Protein AF-A0A5C8G7B9-F1 (afdb_monomer)

Nearest PDB structures (foldseek):
  8qyc-assembly1_A  TM=7.190E-01  e=4.827E-01  Escherichia coli
  5z3l-assembly1_O  TM=5.042E-01  e=1.412E+00  Saccharomyces cerevisiae S288C
  6iy3-assembly1_O  TM=5.451E-01  e=6.034E+00  Saccharomyces cerevisiae S288C

Radius of gyration: 20.65 Å; Cα contacts (8 Å, |Δi|>4): 82; chains: 1; bounding box: 36×58×58 Å

Solvent-accessible surface area (backbone atoms only — not comparable to full-atom values): 10407 Å² total; per-residue (Å²): 133,85,88,76,81,82,84,79,90,80,83,75,62,64,63,57,50,54,53,49,52,53,50,50,50,53,51,50,39,53,73,73,57,70,43,93,58,76,62,47,71,57,39,70,76,40,56,83,74,54,64,79,66,62,76,39,89,73,96,72,73,95,60,86,82,62,51,71,71,45,49,51,53,37,29,55,54,55,12,46,78,80,71,26,87,79,84,89,88,85,73,67,91,88,69,48,62,60,58,41,53,38,50,39,51,51,54,49,46,68,77,36,79,83,67,85,83,87,86,85,65,99,43,71,67,65,47,48,65,36,46,71,60,41,57,77,81,46,82,94,74,80,78,88,77,84,77,75,90,76,84,85,83,87,90,115

Structure (mmCIF, N/CA/C/O backbone):
data_AF-A0A5C8G7B9-F1
#
_entry.id   AF-A0A5C8G7B9-F1
#
loop_
_atom_site.group_PDB
_atom_site.id
_atom_site.type_symbol
_atom_site.label_atom_id
_atom_site.label_alt_id
_atom_site.label_comp_id
_atom_site.label_asym_id
_atom_site.label_entity_id
_atom_site.label_seq_id
_atom_site.pdbx_PDB_ins_code
_atom_site.Cartn_x
_atom_site.Cartn_y
_atom_site.Cartn_z
_atom_site.occupancy
_atom_site.B_iso_or_equiv
_atom_site.auth_seq_id
_atom_site.auth_comp_id
_atom_site.auth_asym_id
_atom_site.auth_atom_id
_atom_site.pdbx_PDB_model_num
ATOM 1 N N . MET A 1 1 ? 16.025 -37.854 -37.575 1.00 49.38 1 MET A N 1
ATOM 2 C CA . MET A 1 1 ? 16.611 -36.627 -36.990 1.00 49.38 1 MET A CA 1
ATOM 3 C C . MET A 1 1 ? 16.478 -35.533 -38.026 1.00 49.38 1 MET A C 1
ATOM 5 O O . MET A 1 1 ? 17.141 -35.615 -39.052 1.00 49.38 1 MET A O 1
ATOM 9 N N . ASP A 1 2 ? 15.561 -34.596 -37.810 1.00 53.62 2 ASP A N 1
ATOM 10 C CA . ASP A 1 2 ? 15.250 -33.555 -38.788 1.00 53.62 2 ASP A CA 1
ATOM 11 C C . ASP A 1 2 ? 16.265 -32.407 -38.659 1.00 53.62 2 ASP A C 1
ATOM 13 O O . ASP A 1 2 ? 16.321 -31.724 -37.635 1.00 53.62 2 ASP A O 1
ATOM 17 N N . LYS A 1 3 ? 17.158 -32.287 -39.647 1.00 56.84 3 LYS A N 1
ATOM 18 C CA . LYS A 1 3 ? 18.393 -31.480 -39.589 1.00 56.84 3 LYS A CA 1
ATOM 19 C C . LYS A 1 3 ? 18.201 -30.001 -39.956 1.00 56.84 3 LYS A C 1
ATOM 21 O O . LYS A 1 3 ? 19.197 -29.311 -40.130 1.00 56.84 3 LYS A O 1
ATOM 26 N N . ASN A 1 4 ? 16.969 -29.499 -40.055 1.00 62.38 4 ASN A N 1
ATOM 27 C CA . ASN A 1 4 ? 16.716 -28.168 -40.620 1.00 62.38 4 ASN A CA 1
ATOM 28 C C . ASN A 1 4 ? 15.807 -27.259 -39.775 1.00 62.38 4 ASN A C 1
ATOM 30 O O . ASN A 1 4 ? 15.006 -26.495 -40.309 1.00 62.38 4 ASN A O 1
ATOM 34 N N . LYS A 1 5 ? 15.938 -27.288 -38.442 1.00 67.38 5 LYS A N 1
ATOM 35 C CA . LYS A 1 5 ? 15.355 -26.228 -37.604 1.00 67.38 5 LYS A CA 1
ATOM 36 C C . LYS A 1 5 ? 16.268 -25.003 -37.603 1.00 67.38 5 LYS A C 1
ATOM 38 O O . LYS A 1 5 ? 17.298 -24.994 -36.935 1.00 67.38 5 LYS A O 1
ATOM 43 N N . ILE A 1 6 ? 15.866 -23.975 -38.345 1.00 68.06 6 ILE A N 1
ATOM 44 C CA . ILE A 1 6 ? 16.442 -22.633 -38.256 1.00 68.06 6 ILE A CA 1
ATOM 45 C C . ILE A 1 6 ? 15.786 -21.946 -37.059 1.00 68.06 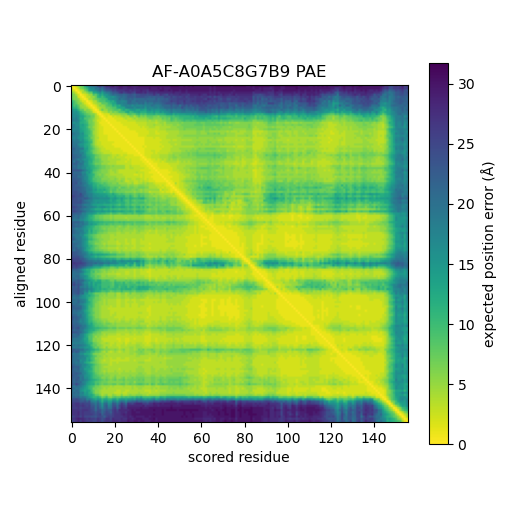6 ILE A C 1
ATOM 47 O O . ILE A 1 6 ? 14.576 -21.729 -37.045 1.00 68.06 6 ILE A O 1
ATOM 51 N N . TYR A 1 7 ? 16.581 -21.633 -36.041 1.00 72.69 7 TYR A N 1
ATOM 52 C CA . TYR A 1 7 ? 16.141 -20.817 -34.916 1.00 72.69 7 TYR A CA 1
ATOM 53 C C . TYR A 1 7 ? 16.495 -19.363 -35.220 1.00 72.69 7 TYR A C 1
ATOM 55 O O . TYR A 1 7 ? 17.659 -19.049 -35.462 1.00 72.69 7 TYR A O 1
ATOM 63 N N . GLN A 1 8 ? 15.493 -18.487 -35.224 1.00 69.56 8 GLN A N 1
ATOM 64 C CA . GLN A 1 8 ? 15.680 -17.052 -35.399 1.00 69.56 8 GLN A CA 1
ATOM 65 C C . GLN A 1 8 ? 15.413 -16.354 -34.065 1.00 69.56 8 GLN A C 1
ATOM 67 O O . GLN A 1 8 ? 14.412 -16.625 -33.404 1.00 69.56 8 GLN A O 1
ATOM 72 N N . ILE A 1 9 ? 16.323 -15.469 -33.665 1.00 70.94 9 ILE A N 1
ATOM 73 C CA . ILE A 1 9 ? 16.131 -14.596 -32.507 1.00 70.94 9 ILE A CA 1
ATOM 74 C C . ILE A 1 9 ? 15.408 -13.348 -33.019 1.00 70.94 9 ILE A C 1
ATOM 76 O O . ILE A 1 9 ? 15.960 -12.613 -33.837 1.00 70.94 9 ILE A O 1
ATOM 80 N N . SER A 1 10 ? 14.177 -13.116 -32.564 1.00 68.00 10 SER A N 1
ATOM 81 C CA . SER A 1 10 ? 13.444 -11.866 -32.791 1.00 68.00 10 SER A CA 1
ATOM 82 C C . SER A 1 10 ? 13.355 -11.085 -31.484 1.00 68.00 10 SER A C 1
ATOM 84 O O . SER A 1 10 ? 12.866 -11.617 -30.489 1.00 68.00 10 SER A O 1
ATOM 86 N N . TYR A 1 11 ? 13.809 -9.833 -31.491 1.00 67.94 11 TYR A N 1
ATOM 87 C CA .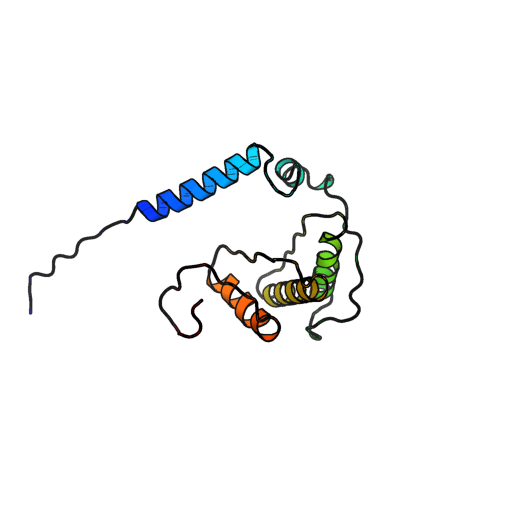 TYR A 1 11 ? 13.598 -8.887 -30.396 1.00 67.94 11 TYR A CA 1
ATOM 88 C C . TYR A 1 11 ? 12.401 -7.995 -30.726 1.00 67.94 11 TYR A C 1
ATOM 90 O O . TYR A 1 11 ? 12.349 -7.412 -31.809 1.00 67.94 11 TYR A O 1
ATOM 98 N N . ASP A 1 12 ? 11.448 -7.897 -29.803 1.00 70.31 12 ASP A N 1
ATOM 99 C CA . ASP A 1 12 ? 10.283 -7.027 -29.946 1.00 70.31 12 ASP A CA 1
ATOM 100 C C . ASP A 1 12 ? 10.546 -5.672 -29.273 1.00 70.31 12 ASP A C 1
ATOM 102 O O . ASP A 1 12 ? 10.378 -5.506 -28.065 1.00 70.31 12 ASP A O 1
ATOM 106 N N . PHE A 1 13 ? 10.978 -4.693 -30.069 1.00 78.69 13 PHE A N 1
ATOM 107 C CA . PHE A 1 13 ? 11.220 -3.322 -29.611 1.00 78.69 13 PHE A CA 1
ATOM 108 C C . PHE A 1 13 ? 9.929 -2.537 -29.327 1.00 78.69 13 PHE A C 1
ATOM 110 O O . PHE A 1 13 ? 9.981 -1.496 -28.669 1.00 78.69 13 PHE A O 1
ATOM 117 N N . GLN A 1 14 ? 8.763 -3.017 -29.778 1.00 77.81 14 GLN A N 1
ATOM 118 C CA . GLN A 1 14 ? 7.511 -2.264 -29.670 1.00 77.81 14 GLN A CA 1
ATOM 119 C C . GLN A 1 14 ? 7.044 -2.158 -28.214 1.00 77.81 14 GLN A C 1
ATOM 121 O O . GLN A 1 14 ? 6.561 -1.111 -27.781 1.00 77.81 14 GLN A O 1
ATOM 126 N N . VAL A 1 15 ? 7.219 -3.221 -27.422 1.00 79.31 15 VAL A N 1
ATOM 127 C CA . VAL A 1 15 ? 6.837 -3.226 -25.999 1.00 79.31 15 VAL A CA 1
ATOM 128 C C . VAL A 1 15 ? 7.686 -2.242 -25.190 1.00 79.31 15 VAL A C 1
ATOM 130 O O . VAL A 1 15 ? 7.146 -1.489 -24.373 1.00 79.31 15 VAL A O 1
ATOM 133 N N . GLU A 1 16 ? 9.001 -2.219 -25.418 1.00 82.12 16 GLU A N 1
ATOM 134 C CA . GLU A 1 16 ? 9.907 -1.282 -24.745 1.00 82.12 16 GLU A CA 1
ATOM 135 C C . GLU A 1 16 ? 9.581 0.169 -25.103 1.00 82.12 16 GLU A C 1
ATOM 137 O O . GLU A 1 16 ? 9.497 1.015 -24.208 1.00 82.12 16 GLU A O 1
ATOM 142 N N . GLU A 1 17 ? 9.309 0.443 -26.380 1.00 89.06 17 GLU A N 1
ATOM 143 C CA . GLU A 1 17 ? 8.917 1.770 -26.854 1.00 89.06 17 GLU A CA 1
ATOM 144 C C . GLU A 1 17 ? 7.607 2.245 -26.200 1.00 89.06 17 GLU A C 1
ATOM 146 O O . GLU A 1 17 ? 7.525 3.371 -25.701 1.00 89.06 17 GLU A O 1
ATOM 151 N N . ILE A 1 18 ? 6.594 1.377 -26.097 1.00 88.44 18 ILE A N 1
ATOM 152 C CA . ILE A 1 18 ? 5.330 1.700 -25.414 1.00 88.44 18 ILE A CA 1
ATOM 153 C C . ILE A 1 18 ? 5.569 2.037 -23.935 1.00 88.44 18 ILE A C 1
ATOM 155 O O . ILE A 1 18 ? 4.999 3.004 -23.417 1.00 88.44 18 ILE A O 1
ATOM 159 N N . LEU A 1 19 ? 6.386 1.248 -23.230 1.00 87.56 19 LEU A N 1
ATOM 160 C CA . LEU A 1 19 ? 6.699 1.492 -21.818 1.00 87.56 19 LEU A CA 1
ATOM 161 C C . LEU A 1 19 ? 7.476 2.797 -21.628 1.00 87.56 19 LEU A C 1
ATOM 163 O O . LEU A 1 19 ? 7.189 3.552 -20.694 1.00 87.56 19 LEU A O 1
ATOM 167 N N . TRP A 1 20 ? 8.431 3.073 -22.514 1.00 91.31 20 TRP A N 1
ATOM 168 C CA . TRP A 1 20 ? 9.194 4.315 -22.538 1.00 91.31 20 TRP A CA 1
ATOM 169 C C . TRP A 1 20 ? 8.285 5.529 -22.744 1.00 91.31 20 TRP A C 1
ATOM 171 O O . TRP A 1 20 ? 8.305 6.464 -21.940 1.00 91.31 20 TRP A O 1
ATOM 181 N N . ASN A 1 21 ? 7.401 5.469 -23.740 1.00 94.62 21 ASN A N 1
ATOM 182 C CA . ASN A 1 21 ? 6.454 6.539 -24.042 1.00 94.62 21 ASN A CA 1
ATOM 183 C C . ASN A 1 21 ? 5.494 6.804 -22.873 1.00 94.62 21 ASN A C 1
ATOM 185 O O . ASN A 1 21 ? 5.250 7.959 -22.521 1.00 94.62 21 ASN A O 1
ATOM 189 N N . LYS A 1 22 ? 5.010 5.751 -22.195 1.00 92.69 22 LYS A N 1
ATOM 190 C CA . LYS A 1 22 ? 4.194 5.892 -20.973 1.00 92.69 22 LYS A CA 1
ATOM 191 C C . LYS A 1 22 ? 4.951 6.605 -19.849 1.00 92.69 22 LYS A C 1
ATOM 193 O O . LYS A 1 22 ? 4.385 7.490 -19.208 1.00 92.69 22 LYS A O 1
ATOM 198 N N . LYS A 1 23 ? 6.215 6.237 -19.608 1.00 93.94 23 LYS A N 1
ATOM 199 C CA . LYS A 1 23 ? 7.058 6.867 -18.576 1.00 93.94 23 LYS A CA 1
ATOM 200 C C . LYS A 1 23 ? 7.320 8.339 -18.886 1.00 93.94 23 LYS A C 1
ATOM 202 O O . LYS A 1 23 ? 7.141 9.173 -18.003 1.00 93.94 23 LYS A O 1
ATOM 207 N N . ASN A 1 24 ? 7.689 8.664 -20.124 1.00 96.50 24 ASN A N 1
ATOM 208 C CA . ASN A 1 24 ? 7.948 10.047 -20.527 1.00 96.50 24 ASN A CA 1
ATOM 209 C C . ASN A 1 24 ? 6.705 10.917 -20.404 1.00 96.50 24 ASN A C 1
ATOM 211 O O . ASN A 1 24 ? 6.784 11.982 -19.801 1.00 96.50 24 ASN A O 1
ATOM 215 N N . LYS A 1 25 ? 5.547 10.422 -20.856 1.00 95.94 25 LYS A N 1
ATOM 216 C CA . LYS A 1 25 ? 4.280 11.129 -20.668 1.00 95.94 25 LYS A CA 1
ATOM 217 C C . LYS A 1 25 ? 4.003 11.402 -19.187 1.00 95.94 25 LYS A C 1
ATOM 219 O O . LYS A 1 25 ? 3.677 12.524 -18.824 1.00 95.94 25 LYS A O 1
ATOM 224 N N . ALA A 1 26 ? 4.176 10.408 -18.312 1.00 93.62 26 ALA A N 1
ATOM 225 C CA . ALA A 1 26 ? 3.984 10.605 -16.874 1.00 93.62 26 ALA A CA 1
ATOM 226 C C . ALA A 1 26 ? 4.942 11.664 -16.289 1.00 93.62 26 ALA A C 1
ATOM 228 O O . ALA A 1 26 ? 4.537 12.459 -15.442 1.00 93.62 26 ALA A O 1
ATOM 229 N N . LEU A 1 27 ? 6.195 11.706 -16.757 1.00 93.25 27 LEU A N 1
ATOM 230 C CA . LEU A 1 27 ? 7.169 12.728 -16.364 1.00 93.25 27 LEU A CA 1
ATOM 231 C C . LEU A 1 27 ? 6.802 14.123 -16.883 1.00 93.25 27 LEU A C 1
ATOM 233 O O . LEU A 1 27 ? 7.024 15.104 -16.177 1.00 93.25 27 LEU A O 1
ATOM 237 N N . GLU A 1 28 ? 6.255 14.233 -18.091 1.00 94.62 28 GLU A N 1
ATOM 238 C CA . GLU A 1 28 ? 5.773 15.500 -18.650 1.00 94.62 28 GLU A CA 1
ATOM 239 C C . GLU A 1 28 ? 4.578 16.044 -17.865 1.00 94.62 28 GLU A C 1
ATOM 241 O O . GLU A 1 28 ? 4.612 17.198 -17.442 1.00 94.62 28 GLU A O 1
ATOM 246 N N . GLU A 1 29 ? 3.574 15.210 -17.575 1.00 94.06 29 GLU A N 1
ATOM 247 C CA . GLU A 1 29 ? 2.432 15.590 -16.728 1.00 94.06 29 GLU A CA 1
ATOM 248 C C . GLU A 1 29 ? 2.898 16.078 -15.348 1.00 94.06 29 GLU A C 1
ATOM 250 O O . GLU A 1 29 ? 2.422 17.091 -14.831 1.00 94.06 29 GLU A O 1
ATOM 255 N N . LEU A 1 30 ? 3.885 15.389 -14.766 1.00 91.88 30 LEU A N 1
ATOM 256 C CA . LEU A 1 30 ? 4.477 15.755 -13.484 1.00 91.88 30 LEU A CA 1
ATOM 257 C C . LEU A 1 30 ? 5.198 17.112 -13.538 1.00 91.88 30 LEU A C 1
ATOM 259 O O . LEU A 1 30 ? 5.031 17.924 -12.627 1.00 91.88 30 LEU A O 1
ATOM 263 N N . LYS A 1 31 ? 5.973 17.373 -14.599 1.00 90.50 31 LYS A N 1
ATOM 264 C CA . LYS A 1 31 ? 6.675 18.652 -14.820 1.00 90.50 31 LYS A CA 1
ATOM 265 C C . LYS A 1 31 ? 5.711 19.809 -15.075 1.00 90.50 31 LYS A C 1
ATOM 267 O O . LYS A 1 31 ? 5.959 20.910 -14.595 1.00 90.50 31 LYS A O 1
ATOM 272 N N . ASN A 1 32 ? 4.615 19.546 -15.781 1.00 92.44 32 ASN A N 1
ATOM 273 C CA . ASN A 1 32 ? 3.593 20.540 -16.101 1.00 92.44 32 ASN A CA 1
ATOM 274 C C . ASN A 1 32 ? 2.652 20.836 -14.921 1.00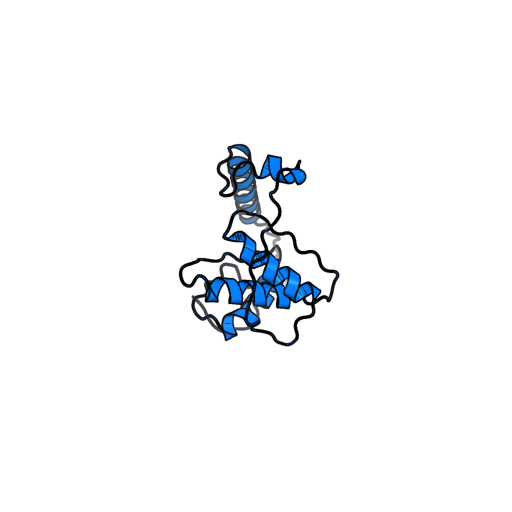 92.44 32 ASN A C 1
ATOM 276 O O . ASN A 1 32 ? 1.788 21.700 -15.032 1.00 92.44 32 ASN A O 1
ATOM 280 N N . GLY A 1 33 ? 2.815 20.148 -13.783 1.00 89.69 33 GLY A N 1
ATOM 281 C CA . GLY A 1 33 ? 1.991 20.361 -12.592 1.00 89.69 33 GLY A CA 1
ATOM 282 C C . GLY A 1 33 ? 0.606 19.712 -12.664 1.00 89.69 33 GLY A C 1
ATOM 283 O O . GLY A 1 33 ? -0.236 19.998 -11.818 1.00 89.69 33 GLY A O 1
ATOM 284 N N . ASN A 1 34 ? 0.383 18.798 -13.612 1.00 91.25 34 ASN A N 1
ATOM 285 C CA . ASN A 1 34 ? -0.897 18.116 -13.836 1.00 91.25 34 ASN A CA 1
ATOM 286 C C . ASN A 1 34 ? -1.107 16.894 -12.919 1.00 91.25 34 ASN A C 1
ATOM 288 O O . ASN A 1 34 ? -2.006 16.077 -13.130 1.00 91.25 34 ASN A O 1
ATOM 292 N N . ALA A 1 35 ? -0.269 16.731 -11.896 1.00 90.75 35 ALA A N 1
ATOM 293 C CA . ALA A 1 35 ? -0.430 15.676 -10.908 1.00 90.75 35 ALA A CA 1
ATOM 294 C C . ALA A 1 35 ? -1.609 15.975 -9.966 1.00 90.75 35 ALA A C 1
ATOM 296 O O . ALA A 1 35 ? -1.838 17.115 -9.572 1.00 90.75 35 ALA A O 1
ATOM 297 N N . GLN A 1 36 ? -2.303 14.924 -9.520 1.00 88.50 36 GLN A N 1
ATOM 298 C CA . GLN A 1 36 ? -3.400 15.047 -8.548 1.00 88.50 36 GLN A CA 1
ATOM 299 C C . GLN A 1 36 ? -2.952 15.643 -7.208 1.00 88.50 36 GLN A C 1
ATOM 301 O O . GLN A 1 36 ? -3.737 16.299 -6.530 1.00 88.50 36 GLN A O 1
ATOM 306 N N . ILE A 1 37 ? -1.692 15.426 -6.818 1.00 87.88 37 ILE A N 1
ATOM 307 C CA . ILE A 1 37 ? -1.098 16.059 -5.641 1.00 87.88 37 ILE A CA 1
ATOM 308 C C . ILE A 1 37 ? -0.409 17.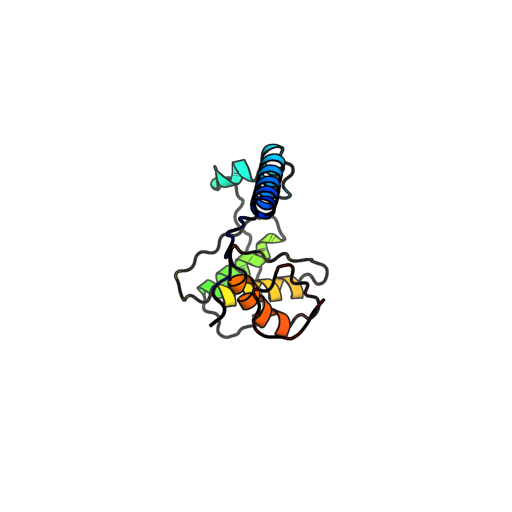353 -6.100 1.00 87.88 37 ILE A C 1
ATOM 310 O O . ILE A 1 37 ? 0.634 17.276 -6.758 1.00 87.88 37 ILE A O 1
ATOM 314 N N . PRO A 1 38 ? -0.920 18.542 -5.726 1.00 85.56 38 PRO A N 1
ATOM 315 C CA . PRO A 1 38 ? -0.334 19.803 -6.166 1.00 85.56 38 PRO A CA 1
ATOM 316 C C . PRO A 1 38 ? 1.098 19.957 -5.658 1.00 85.56 38 PRO A C 1
ATOM 318 O O . PRO A 1 38 ? 1.380 19.648 -4.491 1.00 85.56 38 PRO A O 1
ATOM 321 N N . ASN A 1 39 ? 1.985 20.473 -6.512 1.00 87.06 39 ASN A N 1
ATOM 322 C CA . ASN A 1 39 ? 3.397 20.729 -6.204 1.00 87.06 39 ASN A CA 1
ATOM 323 C C . ASN A 1 39 ? 4.150 19.502 -5.655 1.00 87.06 39 ASN A C 1
ATOM 325 O O . ASN A 1 39 ? 5.082 19.646 -4.865 1.00 87.06 39 ASN A O 1
ATOM 329 N N . ILE A 1 40 ? 3.756 18.288 -6.058 1.00 88.62 40 ILE A N 1
ATOM 330 C CA . ILE A 1 40 ? 4.352 17.032 -5.579 1.00 88.62 40 ILE A CA 1
ATOM 331 C C . ILE A 1 40 ? 5.879 16.991 -5.750 1.00 88.62 40 ILE A C 1
ATOM 333 O O . ILE A 1 40 ? 6.570 16.574 -4.829 1.00 88.62 40 ILE A O 1
ATOM 337 N N . MET A 1 41 ? 6.424 17.501 -6.860 1.00 88.44 41 MET A N 1
ATOM 338 C CA . MET A 1 41 ? 7.878 17.567 -7.074 1.00 88.44 41 MET A CA 1
ATOM 339 C C . MET A 1 41 ? 8.583 18.421 -6.018 1.00 88.44 41 MET A C 1
ATOM 341 O O . MET A 1 41 ? 9.616 18.020 -5.487 1.00 88.44 41 MET A O 1
ATOM 345 N N . ARG A 1 42 ? 7.999 19.574 -5.668 1.00 88.38 42 ARG A N 1
ATOM 346 C CA . ARG A 1 42 ? 8.530 20.444 -4.613 1.00 88.38 42 ARG A CA 1
ATOM 347 C C . ARG A 1 42 ? 8.448 19.757 -3.255 1.00 88.38 42 ARG A C 1
ATOM 349 O O . ARG A 1 42 ? 9.441 19.715 -2.548 1.00 88.38 42 ARG A O 1
ATOM 356 N N . LYS A 1 43 ? 7.312 19.126 -2.946 1.00 87.38 43 LYS A N 1
ATOM 357 C CA . LYS A 1 43 ? 7.106 18.371 -1.698 1.00 87.38 43 LYS A CA 1
ATOM 358 C C . LYS A 1 43 ? 8.052 17.176 -1.545 1.00 87.38 43 LYS A C 1
ATOM 360 O O . LYS A 1 43 ? 8.431 16.859 -0.427 1.00 87.38 43 LYS A O 1
ATOM 365 N N . ILE A 1 44 ? 8.434 16.510 -2.637 1.00 87.38 44 ILE A N 1
ATOM 366 C CA . ILE A 1 44 ? 9.429 15.425 -2.608 1.00 87.38 44 ILE A CA 1
ATOM 367 C C . ILE A 1 44 ? 10.827 15.983 -2.300 1.00 87.38 44 ILE A C 1
ATOM 369 O O . ILE A 1 44 ? 11.549 15.395 -1.500 1.00 87.38 44 ILE A O 1
ATOM 373 N N . ASN A 1 45 ? 11.195 17.118 -2.904 1.00 89.31 45 ASN A N 1
ATOM 374 C CA . ASN A 1 45 ? 12.495 17.761 -2.681 1.00 89.31 45 ASN A CA 1
ATOM 375 C C . ASN A 1 45 ? 12.590 18.466 -1.317 1.00 89.31 45 ASN A C 1
ATOM 377 O O . ASN A 1 45 ? 13.662 18.511 -0.719 1.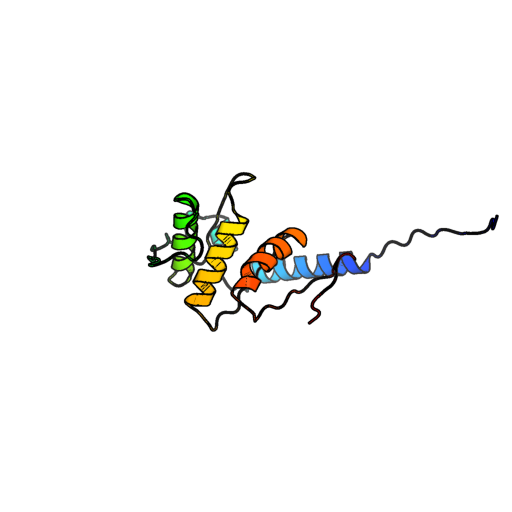00 89.31 45 ASN A O 1
ATOM 381 N N . GLU A 1 46 ? 11.467 18.970 -0.801 1.00 89.94 46 GLU A N 1
ATOM 382 C CA . GLU A 1 46 ? 11.349 19.638 0.496 1.00 89.94 46 GLU A CA 1
ATOM 383 C C . GLU A 1 46 ? 10.240 18.992 1.351 1.00 89.94 46 GLU A C 1
ATOM 385 O O . GLU A 1 46 ? 9.180 19.587 1.565 1.00 89.94 46 GLU A O 1
ATOM 390 N N . PRO A 1 47 ? 10.467 17.782 1.908 1.00 84.06 47 PRO A N 1
ATOM 391 C CA . PRO A 1 47 ? 9.442 17.050 2.662 1.00 84.06 47 PRO A CA 1
ATOM 392 C C . PRO A 1 47 ? 8.892 17.788 3.885 1.00 84.06 47 PRO A C 1
ATOM 394 O O . PRO A 1 47 ? 7.815 17.456 4.367 1.00 84.06 47 PRO A O 1
ATOM 397 N N . LYS A 1 48 ? 9.604 18.807 4.381 1.00 84.44 48 LYS A N 1
ATOM 398 C CA . LYS A 1 48 ? 9.157 19.667 5.488 1.00 84.44 48 LYS A CA 1
ATOM 399 C C . LYS A 1 48 ? 7.918 20.502 5.140 1.00 84.44 48 LYS A C 1
ATOM 401 O O . LYS A 1 48 ? 7.246 20.967 6.052 1.00 84.44 48 LYS A O 1
ATOM 406 N N . GLU A 1 49 ? 7.611 20.690 3.854 1.00 82.81 49 GLU A N 1
ATOM 407 C CA . GLU A 1 49 ? 6.370 21.339 3.413 1.00 82.81 49 GLU A CA 1
ATOM 408 C C . GLU A 1 49 ? 5.126 20.453 3.593 1.00 82.81 49 GLU A C 1
ATOM 410 O O . GLU A 1 49 ? 3.996 20.939 3.487 1.00 82.81 49 GLU A O 1
ATOM 415 N N . LEU A 1 50 ? 5.303 19.146 3.814 1.00 80.81 50 LEU A N 1
ATOM 416 C CA . LEU A 1 50 ? 4.188 18.243 4.063 1.00 80.81 50 LEU A CA 1
ATOM 417 C C . LEU A 1 50 ? 3.624 18.503 5.458 1.00 80.81 50 LEU A C 1
ATOM 419 O O . LEU A 1 50 ? 4.351 18.520 6.451 1.00 80.81 50 LEU A O 1
ATOM 423 N N . GLN A 1 51 ? 2.308 18.685 5.531 1.00 76.19 51 GLN A N 1
ATOM 424 C CA . GLN A 1 51 ? 1.642 18.820 6.817 1.00 76.19 51 GLN A CA 1
ATOM 425 C C . GLN A 1 51 ? 1.673 17.487 7.574 1.00 76.19 51 GLN A C 1
ATOM 427 O O . GLN A 1 51 ? 1.450 16.435 6.963 1.00 76.19 51 GLN A O 1
ATOM 432 N N . PRO A 1 52 ? 1.918 17.512 8.895 1.00 75.69 52 PRO A N 1
ATOM 433 C CA . PRO A 1 52 ? 1.760 16.337 9.732 1.00 75.69 52 PRO A CA 1
ATOM 434 C C . PRO A 1 52 ? 0.349 15.756 9.621 1.00 75.69 52 PRO A C 1
ATOM 436 O O . PRO A 1 52 ? -0.642 16.476 9.523 1.00 75.69 52 PRO A O 1
ATOM 439 N N . ASN A 1 53 ? 0.274 14.433 9.672 1.00 74.06 53 ASN A N 1
ATOM 440 C CA . ASN A 1 53 ? -0.979 13.696 9.707 1.00 74.06 53 ASN A CA 1
ATOM 441 C C . ASN A 1 53 ? -1.714 13.930 11.035 1.00 74.06 53 ASN A C 1
ATOM 443 O O . ASN A 1 53 ? -1.160 13.643 12.096 1.00 74.06 53 ASN A O 1
ATOM 447 N N . THR A 1 54 ? -2.977 14.358 10.989 1.00 78.88 54 THR A N 1
ATOM 448 C CA . THR A 1 54 ? -3.881 14.235 12.142 1.00 78.88 54 THR A CA 1
ATOM 449 C C . THR A 1 54 ? -4.365 12.795 12.216 1.00 78.88 54 THR A C 1
ATOM 451 O O . THR A 1 54 ? -5.087 12.346 11.328 1.00 78.88 54 THR A O 1
ATOM 454 N N . LEU A 1 55 ? -3.938 12.058 13.242 1.00 82.56 55 LEU A N 1
ATOM 455 C CA . LEU A 1 55 ? -4.321 10.658 13.408 1.00 82.56 55 LEU A CA 1
ATOM 456 C C . LEU A 1 55 ? -5.839 10.540 13.570 1.00 82.56 55 LEU A C 1
ATOM 458 O O . LEU A 1 55 ? -6.449 11.306 14.314 1.00 82.56 55 LEU A O 1
ATOM 462 N N . ILE A 1 56 ? -6.427 9.574 12.868 1.00 83.94 56 ILE A N 1
ATOM 463 C CA . ILE A 1 56 ? -7.838 9.224 13.011 1.00 83.94 56 ILE A CA 1
ATOM 464 C C . ILE A 1 56 ? -7.896 7.847 13.645 1.00 83.94 56 ILE A C 1
ATOM 466 O O . ILE A 1 56 ? -7.336 6.899 13.096 1.00 83.94 56 ILE A O 1
ATOM 470 N N . GLU A 1 57 ? -8.572 7.747 14.784 1.00 84.06 57 GLU A N 1
ATOM 471 C CA . GLU A 1 57 ? -8.722 6.477 15.482 1.00 84.06 57 GLU A CA 1
ATOM 472 C C . GLU A 1 57 ? -9.479 5.447 14.632 1.00 84.06 57 GLU A C 1
ATOM 474 O O . GLU A 1 57 ? -10.346 5.766 13.806 1.00 84.06 57 GLU A O 1
ATOM 479 N N . ILE A 1 58 ? -9.095 4.190 14.833 1.00 88.56 58 ILE A N 1
ATOM 480 C CA . ILE A 1 58 ? -9.730 3.015 14.253 1.00 88.56 58 ILE A CA 1
ATOM 481 C C . ILE A 1 58 ? -10.264 2.211 15.429 1.00 88.56 58 ILE A C 1
ATOM 483 O O . ILE A 1 58 ? -9.489 1.755 16.266 1.00 88.56 58 ILE A O 1
ATOM 487 N N . GLU A 1 59 ? -11.583 2.044 15.492 1.00 83.50 59 GLU A N 1
ATOM 488 C CA . GLU A 1 59 ? -12.234 1.314 16.585 1.00 83.50 59 GLU A CA 1
ATOM 489 C C . GLU A 1 59 ? -11.911 -0.184 16.542 1.00 83.50 59 GLU A C 1
ATOM 491 O O . GLU A 1 59 ? -11.765 -0.826 17.582 1.00 83.50 59 GLU A O 1
ATOM 496 N N . LYS A 1 60 ? -11.792 -0.750 15.333 1.00 92.44 60 LYS A N 1
ATOM 497 C CA . LYS A 1 60 ? -11.547 -2.177 15.135 1.00 92.44 60 LYS A CA 1
ATOM 498 C C . LYS A 1 60 ? -10.693 -2.455 13.901 1.00 92.44 60 LYS A C 1
ATOM 500 O O . LYS A 1 60 ? -10.984 -1.977 12.807 1.00 92.44 60 LYS A O 1
ATOM 505 N N . PHE A 1 61 ? -9.675 -3.291 14.086 1.00 94.94 61 PHE A N 1
ATOM 506 C CA . PHE A 1 61 ? -8.873 -3.852 13.002 1.00 94.94 61 PHE A CA 1
ATOM 507 C C . PHE A 1 61 ? -9.510 -5.135 12.459 1.00 94.94 61 PHE A C 1
ATOM 509 O O . PHE A 1 61 ? -10.154 -5.888 13.195 1.00 94.94 61 PHE A O 1
ATOM 516 N N . PHE A 1 62 ? -9.338 -5.380 11.164 1.00 93.62 62 PHE A N 1
ATOM 517 C CA . PHE A 1 62 ? -9.793 -6.597 10.502 1.00 93.62 62 PHE A CA 1
ATOM 518 C C . PHE A 1 62 ? -8.872 -7.790 10.773 1.00 93.62 62 PHE A C 1
ATOM 520 O O . PHE A 1 62 ? -9.356 -8.925 10.756 1.00 93.62 62 PHE A O 1
ATOM 527 N N . ASP A 1 63 ? -7.580 -7.533 10.978 1.00 93.00 63 ASP A N 1
ATOM 528 C CA . ASP A 1 63 ? -6.582 -8.488 11.459 1.00 93.00 63 ASP A CA 1
ATOM 529 C C . ASP A 1 63 ? -6.219 -8.184 12.925 1.00 93.00 63 ASP A C 1
ATOM 531 O O . ASP A 1 63 ? -5.645 -7.143 13.251 1.00 93.00 63 ASP A O 1
ATOM 535 N N . GLU A 1 64 ? -6.568 -9.103 13.827 1.00 92.19 64 GLU A N 1
ATOM 536 C CA . GLU A 1 64 ? -6.304 -8.977 15.267 1.00 92.19 64 GLU A CA 1
ATOM 537 C C . GLU A 1 64 ? -4.837 -9.266 15.634 1.00 92.19 64 GLU A C 1
ATOM 539 O O . GLU A 1 64 ? -4.415 -8.976 16.754 1.00 92.19 64 GLU A O 1
ATOM 544 N N . MET A 1 65 ? -4.043 -9.813 14.705 1.00 93.19 65 MET A N 1
ATOM 545 C CA . MET A 1 65 ? -2.646 -10.200 14.934 1.00 93.19 65 MET A CA 1
ATOM 546 C C . MET A 1 65 ? -1.639 -9.097 14.578 1.00 93.19 65 MET A C 1
ATOM 548 O O . MET A 1 65 ? -0.431 -9.333 14.658 1.00 93.19 65 MET A O 1
ATOM 552 N N . LEU A 1 66 ? -2.104 -7.909 14.179 1.00 93.75 66 LEU A N 1
ATOM 553 C CA . LEU A 1 66 ? -1.222 -6.790 13.848 1.00 93.75 66 LEU A CA 1
ATOM 554 C C . LEU A 1 66 ? -0.400 -6.352 15.061 1.00 93.75 66 LEU A C 1
ATOM 556 O O . LEU A 1 66 ? -0.927 -6.169 16.162 1.00 93.75 66 LEU A O 1
ATOM 560 N N . ASP A 1 67 ? 0.890 -6.119 14.836 1.00 94.19 67 ASP A N 1
ATOM 561 C CA . ASP A 1 67 ? 1.746 -5.495 15.841 1.00 94.19 67 ASP A CA 1
ATOM 562 C C . ASP A 1 67 ? 1.491 -3.978 15.943 1.00 94.19 67 ASP A C 1
ATOM 564 O O . ASP A 1 67 ? 0.823 -3.372 15.101 1.00 94.19 67 ASP A O 1
ATOM 568 N N . GLU A 1 68 ? 2.027 -3.344 16.987 1.00 92.88 68 GLU A N 1
ATOM 569 C CA . GLU A 1 68 ? 1.805 -1.915 17.243 1.00 92.88 68 GLU A CA 1
ATOM 570 C C . GLU A 1 68 ? 2.320 -1.000 16.120 1.00 92.88 68 GLU A C 1
ATOM 572 O O . GLU A 1 68 ? 1.661 -0.015 15.786 1.00 92.88 68 GLU A O 1
ATOM 577 N N . ASN A 1 69 ? 3.433 -1.341 15.460 1.00 92.38 69 ASN A N 1
ATOM 578 C CA . ASN A 1 69 ? 3.950 -0.538 14.345 1.00 92.38 69 ASN A CA 1
ATOM 579 C C . ASN A 1 69 ? 3.043 -0.657 13.112 1.00 92.38 69 ASN A C 1
ATOM 581 O O . ASN A 1 69 ? 2.835 0.312 12.376 1.00 92.38 69 ASN A O 1
ATOM 585 N N . GLN A 1 70 ? 2.498 -1.851 12.872 1.00 94.31 70 GLN A N 1
ATOM 586 C CA . GLN A 1 70 ? 1.547 -2.092 11.792 1.00 94.31 70 GLN A CA 1
ATOM 587 C C . GLN A 1 70 ? 0.229 -1.356 12.051 1.00 94.31 70 GLN A C 1
ATOM 589 O O . GLN A 1 70 ? -0.256 -0.670 11.148 1.00 94.31 70 GLN A O 1
ATOM 594 N N . LYS A 1 71 ? -0.312 -1.420 13.276 1.00 93.62 71 LYS A N 1
ATOM 595 C CA . LYS A 1 71 ? -1.499 -0.646 13.681 1.00 93.62 71 LYS A CA 1
ATOM 596 C C . LYS A 1 71 ? -1.275 0.850 13.498 1.00 93.62 71 LYS A C 1
ATOM 598 O O . LYS A 1 71 ? -2.108 1.520 12.891 1.00 93.62 71 LYS A O 1
ATOM 603 N N . GLU A 1 72 ? -0.131 1.369 13.944 1.00 91.62 72 GLU A N 1
ATOM 604 C CA . GLU A 1 72 ? 0.215 2.782 13.781 1.00 91.62 72 GLU A CA 1
ATOM 605 C C . GLU A 1 72 ? 0.245 3.190 12.298 1.00 91.62 72 GLU A C 1
ATOM 607 O O . GLU A 1 72 ? -0.287 4.239 11.925 1.00 91.62 72 GLU A O 1
ATOM 612 N N . ALA A 1 73 ? 0.818 2.356 11.424 1.00 92.44 73 ALA A N 1
ATOM 613 C CA . ALA A 1 73 ? 0.831 2.613 9.986 1.00 92.44 73 ALA A CA 1
ATOM 614 C C . ALA A 1 73 ? -0.591 2.650 9.389 1.00 92.44 73 ALA A C 1
ATOM 616 O O . ALA A 1 73 ? -0.894 3.515 8.560 1.00 92.44 73 ALA A O 1
ATOM 617 N N . VAL A 1 74 ? -1.476 1.747 9.820 1.00 94.25 74 VAL A N 1
ATOM 618 C CA . VAL A 1 74 ? -2.878 1.702 9.369 1.00 94.25 74 VAL A CA 1
ATOM 619 C C . VAL A 1 74 ? -3.641 2.944 9.854 1.00 94.25 74 VAL A C 1
ATOM 621 O O . VAL A 1 74 ? -4.300 3.602 9.051 1.00 94.25 74 VAL A O 1
ATOM 624 N N . ILE A 1 75 ? -3.474 3.349 11.117 1.00 92.12 75 ILE A N 1
ATOM 625 C CA . ILE A 1 75 ? -4.061 4.583 11.677 1.00 92.12 75 ILE A CA 1
ATOM 626 C C . ILE A 1 75 ? -3.592 5.816 10.888 1.00 92.12 75 ILE A C 1
ATOM 628 O O . ILE A 1 75 ? -4.402 6.650 10.481 1.00 92.12 75 ILE A O 1
ATOM 632 N N . LYS A 1 76 ? -2.290 5.914 10.586 1.00 90.94 76 LYS A N 1
ATOM 633 C CA . LYS A 1 76 ? -1.727 6.988 9.743 1.00 90.94 76 LYS A CA 1
ATOM 634 C C . LYS A 1 76 ? -2.245 6.968 8.306 1.00 90.94 76 LYS A C 1
ATOM 636 O O . LYS A 1 76 ? -2.141 7.973 7.615 1.00 90.94 76 LYS A O 1
ATOM 641 N N . THR A 1 77 ? -2.779 5.852 7.821 1.00 92.25 77 THR A N 1
ATOM 642 C CA . THR A 1 77 ? -3.391 5.809 6.485 1.00 92.25 77 THR A CA 1
ATOM 643 C C . THR A 1 77 ? -4.726 6.541 6.477 1.00 92.25 77 THR A C 1
ATOM 645 O O . THR A 1 77 ? -5.051 7.220 5.506 1.00 92.25 77 THR A O 1
ATOM 648 N N . MET A 1 78 ? -5.474 6.479 7.580 1.00 89.31 78 MET A N 1
ATOM 649 C CA . MET A 1 78 ? -6.775 7.136 7.689 1.00 89.31 78 MET A CA 1
ATOM 650 C C . MET A 1 78 ? -6.678 8.664 7.634 1.00 89.31 78 MET A C 1
ATOM 652 O O . MET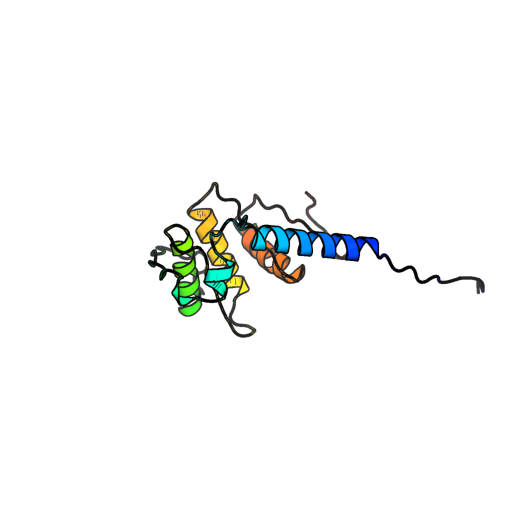 A 1 78 ? -7.596 9.323 7.157 1.00 89.31 78 MET A O 1
ATOM 656 N N . SER A 1 79 ? -5.552 9.246 8.049 1.00 85.19 79 SER A N 1
ATOM 657 C CA . SER A 1 79 ? -5.342 10.697 7.991 1.00 85.19 79 SER A CA 1
ATOM 658 C C . SER A 1 79 ? -5.183 11.254 6.571 1.00 85.19 79 SER A C 1
ATOM 660 O O . SER A 1 79 ? -5.177 12.475 6.398 1.00 85.19 79 SER A O 1
ATOM 662 N N . LEU A 1 80 ? -5.048 10.394 5.551 1.00 84.75 80 LEU A N 1
ATOM 663 C CA . LEU A 1 80 ? -4.922 10.815 4.151 1.00 84.75 80 LEU A CA 1
ATOM 664 C C . LEU A 1 80 ? -6.214 11.433 3.583 1.00 84.75 80 LEU A C 1
ATOM 666 O O . LEU A 1 80 ? -6.172 12.164 2.588 1.00 84.75 80 LEU A O 1
ATOM 670 N N . ASP A 1 81 ? -7.352 11.188 4.233 1.00 76.06 81 ASP A N 1
ATOM 671 C CA . ASP A 1 81 ? -8.629 11.823 3.891 1.00 76.06 81 ASP A CA 1
ATOM 672 C C . ASP A 1 81 ? -8.606 13.335 4.212 1.00 76.06 81 ASP A C 1
ATOM 674 O O . ASP A 1 81 ? -8.979 14.179 3.396 1.00 76.06 81 ASP A O 1
ATOM 678 N N . ASN A 1 82 ? -8.009 13.709 5.350 1.00 69.56 82 ASN A N 1
ATOM 679 C CA . ASN A 1 82 ? -8.222 15.012 5.994 1.00 69.56 82 ASN A CA 1
ATOM 680 C C . ASN A 1 82 ? -7.088 16.039 5.843 1.00 69.56 82 ASN A C 1
ATOM 682 O O . ASN A 1 82 ? -7.069 17.043 6.551 1.00 69.56 82 ASN A O 1
ATOM 686 N N . GLY A 1 83 ? -6.150 15.846 4.915 1.00 66.94 83 GLY A N 1
ATOM 687 C CA . GLY A 1 83 ? -5.235 16.931 4.529 1.00 66.94 83 GLY A CA 1
ATOM 688 C C . GLY A 1 83 ? -3.889 16.467 4.008 1.00 66.94 83 GLY A C 1
ATOM 689 O O . GLY A 1 83 ? -3.417 16.971 2.986 1.00 66.94 83 GLY A O 1
ATOM 690 N N . SER A 1 84 ? -3.296 15.465 4.650 1.00 70.50 84 SER A N 1
ATOM 691 C CA . SER A 1 84 ? -2.089 14.850 4.115 1.00 70.50 84 SER A CA 1
ATOM 692 C C . SER A 1 84 ? -2.416 14.050 2.865 1.00 70.50 84 SER A C 1
ATOM 694 O O . SER A 1 84 ? -3.471 13.437 2.759 1.00 70.50 84 SER A O 1
ATOM 696 N N . LYS A 1 85 ? -1.519 14.078 1.886 1.00 82.38 85 LYS A N 1
ATOM 697 C CA . LYS A 1 85 ? -1.728 13.412 0.592 1.00 82.38 85 LYS A CA 1
ATOM 698 C C . LYS A 1 85 ? -0.724 12.298 0.331 1.00 82.38 85 LYS A C 1
ATOM 700 O O . LYS A 1 85 ? -0.802 11.652 -0.708 1.00 82.38 85 LYS A O 1
ATOM 705 N N . ILE A 1 86 ? 0.232 12.094 1.240 1.00 86.75 86 ILE A N 1
ATOM 706 C CA . ILE A 1 86 ? 1.330 11.143 1.071 1.00 86.75 86 ILE A CA 1
ATOM 707 C C . ILE A 1 86 ? 1.629 10.485 2.414 1.00 86.75 86 ILE A C 1
ATOM 709 O O . ILE A 1 86 ? 1.829 11.166 3.419 1.00 86.75 86 ILE A O 1
ATOM 713 N N . LEU A 1 87 ? 1.720 9.159 2.405 1.00 88.38 87 LEU A N 1
ATOM 714 C CA . LEU A 1 87 ? 2.232 8.365 3.511 1.00 88.38 87 LEU A CA 1
ATOM 715 C C . LEU A 1 87 ? 3.349 7.466 2.985 1.00 88.38 87 LEU A C 1
ATOM 717 O O . LEU A 1 87 ? 3.171 6.768 1.988 1.00 88.38 87 LEU A O 1
ATOM 721 N N . LEU A 1 88 ? 4.495 7.481 3.664 1.00 89.00 88 LEU A N 1
ATOM 722 C CA . LEU A 1 88 ? 5.595 6.560 3.403 1.00 89.00 88 LEU A CA 1
ATOM 723 C C . LEU A 1 88 ? 5.651 5.524 4.522 1.00 89.00 88 LEU A C 1
ATOM 725 O O . LEU A 1 88 ? 5.801 5.876 5.690 1.00 89.00 88 LEU A O 1
ATOM 729 N N . ILE A 1 89 ? 5.561 4.250 4.150 1.00 89.94 89 ILE A N 1
ATOM 730 C CA . ILE A 1 89 ? 5.700 3.122 5.072 1.00 89.94 89 ILE A CA 1
ATOM 731 C C . ILE A 1 89 ? 6.969 2.375 4.697 1.00 89.94 89 ILE A C 1
ATOM 733 O O . ILE A 1 89 ? 7.123 1.912 3.565 1.00 89.94 89 ILE A O 1
ATOM 737 N N . GLN A 1 90 ? 7.873 2.241 5.660 1.00 90.69 90 GLN A N 1
ATOM 738 C CA . GLN A 1 90 ? 9.117 1.508 5.497 1.00 90.69 90 GLN A CA 1
ATOM 739 C C . GLN A 1 90 ? 9.145 0.339 6.477 1.00 90.69 90 GLN A C 1
ATOM 741 O O . GLN A 1 90 ? 8.877 0.503 7.661 1.00 90.69 90 GLN A O 1
ATOM 746 N N . GLY A 1 91 ? 9.499 -0.844 5.980 1.00 87.69 91 GLY A N 1
ATOM 747 C CA . GLY A 1 91 ? 9.663 -2.037 6.804 1.00 87.69 91 GLY A CA 1
ATOM 748 C C . GLY A 1 91 ? 10.750 -2.949 6.233 1.00 87.69 91 GLY A C 1
ATOM 749 O O . GLY A 1 91 ? 10.749 -3.170 5.013 1.00 87.69 91 GLY A O 1
ATOM 750 N N . PRO A 1 92 ? 11.663 -3.493 7.056 1.00 87.06 92 PRO A N 1
ATOM 751 C CA . PRO A 1 92 ? 12.613 -4.529 6.648 1.00 87.06 92 PRO A CA 1
ATOM 752 C C . PRO A 1 92 ? 11.947 -5.750 5.973 1.00 87.06 92 PRO A C 1
ATOM 754 O O . PRO A 1 92 ? 10.721 -5.914 6.004 1.00 87.06 92 PRO A O 1
ATOM 757 N N . PRO A 1 93 ? 12.711 -6.625 5.301 1.00 84.88 93 PRO A N 1
ATOM 758 C CA . PRO A 1 93 ? 12.184 -7.890 4.791 1.00 84.88 93 PRO A CA 1
ATOM 759 C C . PRO A 1 93 ? 11.503 -8.703 5.906 1.00 84.88 93 PRO A C 1
ATOM 761 O O . PRO A 1 93 ? 12.000 -8.756 7.024 1.00 84.88 93 PRO A O 1
ATOM 764 N N . GLY A 1 94 ? 10.349 -9.310 5.612 1.00 84.38 94 GLY A N 1
ATOM 765 C CA . GLY A 1 94 ? 9.623 -10.158 6.568 1.00 84.38 94 GLY A CA 1
ATOM 766 C C . GLY A 1 94 ? 8.719 -9.445 7.586 1.00 84.38 94 GLY A C 1
ATOM 767 O O . GLY A 1 94 ? 7.945 -10.122 8.248 1.00 84.38 94 GLY A O 1
ATOM 768 N N . THR A 1 95 ? 8.704 -8.109 7.680 1.00 83.12 95 THR A N 1
ATOM 769 C CA . THR A 1 95 ? 7.912 -7.374 8.703 1.00 83.12 95 THR A CA 1
ATOM 770 C C . THR A 1 95 ? 6.417 -7.217 8.389 1.00 83.12 95 THR A C 1
ATOM 772 O O . THR A 1 95 ? 5.789 -6.239 8.789 1.00 83.12 95 THR A O 1
ATOM 775 N N . GLY A 1 96 ? 5.839 -8.121 7.597 1.00 88.12 96 GLY A N 1
ATOM 776 C CA . GLY A 1 96 ? 4.394 -8.123 7.346 1.00 88.12 96 GLY A CA 1
ATOM 777 C C . GLY A 1 96 ? 3.845 -6.967 6.498 1.00 88.12 96 GLY A C 1
ATOM 778 O O . GLY A 1 96 ? 2.636 -6.779 6.485 1.00 88.12 96 GLY A O 1
ATOM 779 N N . LYS A 1 97 ? 4.671 -6.234 5.730 1.00 91.81 97 LYS A N 1
ATOM 780 C CA . LYS A 1 97 ? 4.226 -5.099 4.881 1.00 91.81 97 LYS A CA 1
ATOM 781 C C . LYS A 1 97 ? 2.971 -5.394 4.051 1.00 91.81 97 LYS A C 1
ATOM 783 O O . LYS A 1 97 ? 2.073 -4.567 3.987 1.00 91.81 97 LYS A O 1
ATOM 788 N N . THR A 1 98 ? 2.899 -6.570 3.424 1.00 91.44 98 THR A N 1
ATOM 789 C CA . THR A 1 98 ? 1.723 -6.986 2.642 1.00 91.44 98 THR A CA 1
ATOM 790 C C . THR A 1 98 ? 0.472 -7.099 3.510 1.00 91.44 98 THR A C 1
ATOM 792 O O . THR A 1 98 ? -0.602 -6.693 3.080 1.00 91.44 98 THR A O 1
ATOM 795 N N . THR A 1 99 ? 0.597 -7.625 4.731 1.00 93.25 99 THR A N 1
ATOM 796 C CA . THR A 1 99 ? -0.500 -7.680 5.707 1.00 93.25 99 THR A CA 1
ATOM 797 C C . THR A 1 99 ? -0.938 -6.273 6.101 1.00 93.25 99 THR A C 1
ATOM 799 O O . THR A 1 99 ? -2.120 -5.968 6.013 1.00 93.25 99 THR A O 1
ATOM 802 N N . THR A 1 100 ? 0.008 -5.379 6.401 1.00 94.94 100 THR A N 1
ATOM 803 C CA . THR A 1 100 ? -0.296 -3.977 6.718 1.00 94.94 100 THR A CA 1
ATOM 804 C C . THR A 1 100 ? -1.012 -3.266 5.565 1.00 94.94 100 THR A C 1
ATOM 806 O O . THR A 1 100 ? -2.023 -2.613 5.787 1.00 94.94 100 THR A O 1
ATOM 809 N N . ILE A 1 101 ? -0.538 -3.432 4.323 1.00 94.38 101 ILE A N 1
ATOM 810 C CA . ILE A 1 101 ? -1.184 -2.867 3.125 1.00 94.38 101 ILE A CA 1
ATOM 811 C C . ILE A 1 101 ? -2.593 -3.442 2.942 1.00 94.38 101 ILE A C 1
ATOM 813 O O . ILE A 1 101 ? -3.511 -2.704 2.601 1.00 94.38 101 ILE A O 1
ATOM 817 N N . THR A 1 102 ? -2.782 -4.742 3.178 1.00 94.62 102 THR A N 1
ATOM 818 C CA . THR A 1 102 ? -4.108 -5.374 3.087 1.00 94.62 102 THR A CA 1
ATOM 819 C C . THR A 1 102 ? -5.068 -4.743 4.090 1.00 94.62 102 THR A C 1
ATOM 821 O O . THR A 1 102 ? -6.154 -4.324 3.702 1.00 94.62 102 THR A O 1
ATOM 824 N N . GLU A 1 103 ? -4.654 -4.613 5.352 1.00 95.50 103 GLU A N 1
ATOM 825 C CA . GLU A 1 103 ? -5.461 -3.962 6.387 1.00 95.50 103 GLU A CA 1
ATOM 826 C C . GLU A 1 103 ? -5.829 -2.528 5.982 1.00 95.50 103 GLU A C 1
ATOM 828 O O . GLU A 1 103 ? -6.997 -2.154 6.032 1.00 95.50 103 GLU A O 1
ATOM 833 N N . MET A 1 104 ? -4.856 -1.742 5.510 1.00 95.31 104 MET A N 1
ATOM 834 C CA . MET A 1 104 ? -5.084 -0.372 5.035 1.00 95.31 104 MET A CA 1
ATOM 835 C C . MET A 1 104 ? -6.166 -0.301 3.958 1.00 95.31 104 MET A C 1
ATOM 837 O O . MET A 1 104 ? -7.045 0.556 4.026 1.00 95.31 104 MET A O 1
ATOM 841 N N . LEU A 1 105 ? -6.111 -1.198 2.970 1.00 95.00 105 LEU A N 1
ATOM 842 C CA . LEU A 1 105 ? -7.095 -1.250 1.890 1.00 95.00 105 LEU A CA 1
ATOM 843 C C . LEU A 1 105 ? -8.489 -1.578 2.421 1.00 95.00 105 LEU A C 1
ATOM 845 O O . LEU A 1 105 ? -9.446 -0.905 2.048 1.00 95.00 105 LEU A O 1
ATOM 849 N N . LEU A 1 106 ? -8.598 -2.565 3.310 1.00 93.88 106 LEU A N 1
ATOM 850 C CA . LEU A 1 106 ? -9.874 -2.956 3.906 1.00 93.88 106 LEU A CA 1
ATOM 851 C C . LEU A 1 106 ? -10.483 -1.818 4.731 1.00 93.88 106 LEU A C 1
ATOM 853 O O . LEU A 1 106 ? -11.663 -1.531 4.571 1.00 93.88 106 LEU A O 1
ATOM 857 N N . GLN A 1 107 ? -9.676 -1.120 5.533 1.00 94.38 107 GLN A N 1
ATOM 858 C CA . GLN A 1 107 ? -10.117 0.042 6.312 1.00 94.38 107 GLN A CA 1
ATOM 859 C C . GLN A 1 107 ? -10.611 1.186 5.412 1.00 94.38 107 GLN A C 1
ATOM 861 O O . GLN A 1 107 ? -11.671 1.763 5.657 1.00 94.38 107 GLN A O 1
ATOM 866 N N . LEU A 1 108 ? -9.883 1.490 4.329 1.00 93.00 108 LEU A N 1
ATOM 867 C CA . LEU A 1 108 ? -10.291 2.521 3.368 1.00 93.00 108 LEU A CA 1
ATOM 868 C C . LEU A 1 108 ? -11.583 2.147 2.630 1.00 93.00 108 LEU A C 1
ATOM 870 O O . LEU A 1 108 ? -12.454 2.999 2.462 1.00 93.00 108 LEU A O 1
ATOM 874 N N . LEU A 1 109 ? -11.723 0.890 2.202 1.00 92.31 109 LEU A N 1
ATOM 875 C CA . LEU A 1 109 ? -12.926 0.397 1.524 1.00 92.31 109 LEU A CA 1
ATOM 876 C C . LEU A 1 109 ? -14.133 0.327 2.463 1.00 92.31 109 LEU A C 1
ATOM 878 O O . LEU A 1 109 ? -15.260 0.546 2.017 1.00 92.31 109 LEU A O 1
ATOM 882 N N . ASP A 1 110 ? -13.913 0.027 3.745 1.00 91.44 110 ASP A N 1
ATOM 883 C CA . ASP A 1 110 ? -14.957 0.019 4.769 1.00 91.44 110 ASP A CA 1
ATOM 884 C C . ASP A 1 110 ? -15.517 1.416 5.018 1.00 91.44 110 ASP A C 1
ATOM 886 O O . ASP A 1 110 ? -16.727 1.636 4.914 1.00 91.44 110 ASP A O 1
ATOM 890 N N . ARG A 1 111 ? -14.617 2.382 5.227 1.00 90.19 111 ARG A N 1
ATOM 891 C CA . ARG A 1 111 ? -14.969 3.781 5.476 1.00 90.19 111 ARG A CA 1
ATOM 892 C C . ARG A 1 111 ? -15.511 4.497 4.236 1.00 90.19 111 ARG A C 1
ATOM 894 O O . ARG A 1 111 ? -16.410 5.327 4.353 1.00 90.19 111 ARG A O 1
ATOM 901 N N . HIS A 1 112 ? -14.993 4.181 3.047 1.00 90.25 112 HIS A N 1
ATOM 902 C CA . HIS A 1 112 ? -15.319 4.879 1.802 1.00 90.25 112 HIS A CA 1
ATOM 903 C C . HIS A 1 112 ? -15.745 3.916 0.686 1.00 90.25 112 HIS A C 1
ATOM 905 O O . HIS A 1 112 ? -15.046 3.723 -0.309 1.00 90.25 112 HIS A O 1
ATOM 911 N N . ARG A 1 113 ? -16.969 3.386 0.791 1.00 87.69 113 ARG A N 1
ATOM 912 C CA . ARG A 1 113 ? -17.557 2.409 -0.156 1.00 87.69 113 ARG A CA 1
ATOM 913 C C . ARG A 1 113 ? -17.594 2.831 -1.633 1.00 87.69 113 ARG A C 1
ATOM 915 O O . ARG A 1 113 ? -17.831 1.995 -2.500 1.00 87.69 113 ARG A O 1
ATOM 922 N N . HIS A 1 114 ? -17.409 4.115 -1.932 1.00 89.75 114 HIS A N 1
ATOM 923 C CA . HIS A 1 114 ? -17.427 4.655 -3.296 1.00 89.75 114 HIS A CA 1
ATOM 924 C C . HIS A 1 114 ? -16.036 4.959 -3.864 1.00 89.75 114 HIS A C 1
ATOM 926 O O . HIS A 1 114 ? -15.926 5.342 -5.031 1.00 89.75 114 HIS A O 1
ATOM 932 N N . TRP A 1 115 ? -14.977 4.826 -3.065 1.00 91.19 115 TRP A N 1
ATOM 933 C CA . TRP A 1 115 ? -13.622 5.074 -3.539 1.00 91.19 115 TRP A CA 1
ATOM 934 C C . TRP A 1 115 ? -13.159 3.973 -4.487 1.00 91.19 115 TRP A C 1
ATOM 936 O O . TRP A 1 115 ? -13.463 2.794 -4.319 1.00 91.19 115 TRP A O 1
ATOM 946 N N . LYS A 1 116 ? -12.381 4.377 -5.491 1.00 93.00 116 LYS A N 1
ATOM 947 C CA . LYS A 1 116 ? -11.657 3.461 -6.371 1.00 93.00 116 LYS A CA 1
ATOM 948 C C . LYS A 1 116 ? -10.193 3.511 -5.977 1.00 93.00 116 LYS A C 1
ATOM 950 O O . LYS A 1 116 ? -9.559 4.555 -6.121 1.00 93.00 116 LYS A O 1
ATOM 955 N N . ILE A 1 117 ? -9.670 2.396 -5.481 1.00 93.69 117 ILE A N 1
ATOM 956 C CA . ILE A 1 117 ? -8.289 2.316 -5.008 1.00 93.69 117 ILE A CA 1
ATOM 957 C C . ILE A 1 117 ? -7.428 1.641 -6.076 1.00 93.69 117 ILE A C 1
ATOM 959 O O . ILE A 1 117 ? -7.713 0.523 -6.500 1.00 93.69 117 ILE A O 1
ATOM 963 N N . LEU A 1 118 ? -6.367 2.324 -6.512 1.00 94.88 118 LEU A N 1
ATOM 964 C CA . LEU A 1 118 ? -5.357 1.760 -7.404 1.00 94.88 118 LEU A CA 1
ATOM 965 C C . LEU A 1 118 ? -4.216 1.169 -6.575 1.00 94.88 118 LEU A C 1
ATOM 967 O O . LEU A 1 118 ? -3.503 1.898 -5.888 1.00 94.88 118 LEU A O 1
ATOM 971 N N . VAL A 1 119 ? -4.002 -0.138 -6.704 1.00 93.88 119 VAL A N 1
ATOM 972 C CA . VAL A 1 119 ? -2.812 -0.819 -6.182 1.00 93.88 119 VAL A CA 1
ATOM 973 C C . VAL A 1 119 ? -1.870 -1.093 -7.347 1.00 93.88 119 VAL A C 1
ATOM 975 O O . VAL A 1 119 ? -2.254 -1.725 -8.329 1.00 93.88 119 VAL A O 1
ATOM 978 N N . ALA A 1 120 ? -0.632 -0.613 -7.251 1.00 93.62 120 ALA A N 1
ATOM 979 C CA . ALA A 1 120 ? 0.384 -0.786 -8.283 1.00 93.62 120 ALA A CA 1
ATOM 980 C C . ALA A 1 120 ? 1.718 -1.222 -7.665 1.00 93.62 120 ALA A C 1
ATOM 982 O O . ALA A 1 120 ? 2.058 -0.832 -6.549 1.00 93.62 120 ALA A O 1
ATOM 983 N N . SER A 1 121 ? 2.487 -2.023 -8.404 1.00 91.75 121 SER A N 1
ATOM 984 C CA . SER A 1 121 ? 3.825 -2.471 -8.012 1.00 91.75 121 SER A CA 1
ATOM 985 C C . SER A 1 121 ? 4.710 -2.674 -9.241 1.00 91.75 121 SER A C 1
ATOM 987 O O . SER A 1 121 ? 4.217 -2.800 -10.360 1.00 91.75 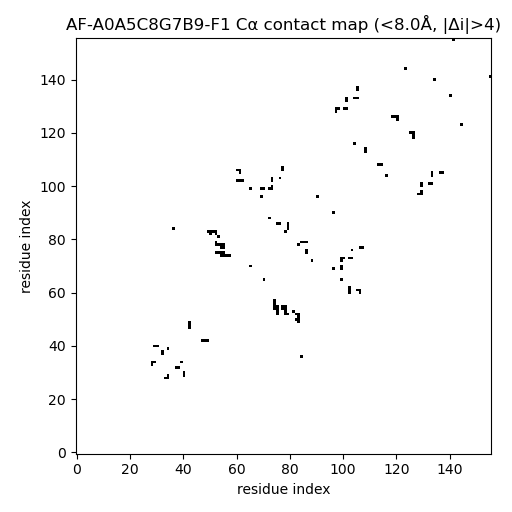121 SER A O 1
ATOM 989 N N . GLN A 1 122 ? 6.025 -2.729 -9.027 1.00 88.00 122 GLN A N 1
ATOM 990 C CA . GLN A 1 122 ? 7.001 -3.078 -10.064 1.00 88.00 122 GLN A CA 1
ATOM 991 C C . GLN A 1 122 ? 6.993 -4.579 -10.411 1.00 88.00 122 GLN A C 1
ATOM 993 O O . GLN A 1 122 ? 7.522 -4.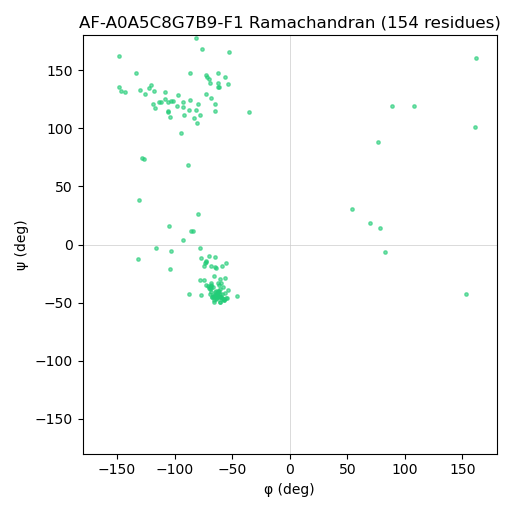960 -11.450 1.00 88.00 122 GLN A O 1
ATOM 998 N N . SER A 1 123 ? 6.399 -5.427 -9.562 1.00 87.56 123 SER A N 1
ATOM 999 C CA . SER A 1 123 ? 6.283 -6.875 -9.776 1.00 87.56 123 SER A CA 1
ATOM 1000 C C . SER A 1 123 ? 4.822 -7.316 -9.758 1.00 87.56 123 SER A C 1
ATOM 1002 O O . SER A 1 123 ? 4.083 -6.956 -8.840 1.00 87.56 123 SER A O 1
ATOM 1004 N N . ASN A 1 124 ? 4.435 -8.152 -10.728 1.00 86.38 124 ASN A N 1
ATOM 1005 C CA . ASN A 1 124 ? 3.120 -8.799 -10.760 1.00 86.38 124 ASN A CA 1
ATOM 1006 C C . ASN A 1 124 ? 2.847 -9.575 -9.465 1.00 86.38 124 ASN A C 1
ATOM 1008 O O . ASN A 1 124 ? 1.812 -9.360 -8.843 1.00 86.38 124 ASN A O 1
ATOM 1012 N N . GLN A 1 125 ? 3.823 -10.357 -8.993 1.00 88.69 125 GLN A N 1
ATOM 1013 C CA . GLN A 1 125 ? 3.692 -11.179 -7.787 1.00 88.69 125 GLN A CA 1
ATOM 1014 C C . GLN A 1 125 ? 3.341 -10.349 -6.544 1.00 88.69 125 GLN A C 1
ATOM 1016 O O . GLN A 1 125 ? 2.570 -10.780 -5.697 1.00 88.69 125 GLN A O 1
ATOM 1021 N N . ALA A 1 126 ? 3.887 -9.137 -6.420 1.00 86.69 126 ALA A N 1
ATOM 1022 C CA . ALA A 1 126 ? 3.583 -8.275 -5.282 1.00 86.69 126 ALA A CA 1
ATOM 1023 C C . ALA A 1 126 ? 2.132 -7.764 -5.306 1.00 86.69 126 ALA A C 1
ATOM 1025 O O . ALA A 1 126 ? 1.534 -7.621 -4.242 1.00 86.69 126 ALA A O 1
ATOM 1026 N N . VAL A 1 127 ? 1.575 -7.501 -6.496 1.00 90.19 127 VAL A N 1
ATOM 1027 C CA . VAL A 1 127 ? 0.152 -7.155 -6.655 1.00 90.19 127 VAL A CA 1
ATOM 1028 C C . VAL A 1 127 ? -0.715 -8.363 -6.322 1.00 90.19 127 VAL A C 1
ATOM 1030 O O . VAL A 1 127 ? -1.669 -8.232 -5.561 1.00 90.19 127 VAL A O 1
ATOM 1033 N N . ASP A 1 128 ? -0.348 -9.534 -6.838 1.00 91.06 128 ASP A N 1
ATOM 1034 C CA . ASP A 1 128 ? -1.121 -10.763 -6.666 1.00 91.06 128 ASP A CA 1
ATOM 1035 C C . ASP A 1 128 ? -1.166 -11.182 -5.181 1.00 91.06 128 ASP A C 1
ATOM 1037 O O . ASP A 1 128 ? -2.237 -11.470 -4.656 1.00 91.06 128 ASP A O 1
ATOM 1041 N N . ASN A 1 129 ? -0.054 -11.044 -4.447 1.00 90.75 129 ASN A N 1
ATOM 1042 C CA . ASN A 1 129 ? -0.003 -11.288 -2.999 1.00 90.75 129 ASN A CA 1
ATOM 1043 C C . ASN A 1 129 ? -0.949 -10.387 -2.179 1.00 90.75 129 ASN A C 1
ATOM 1045 O O . ASN A 1 129 ? -1.409 -10.785 -1.109 1.00 90.75 129 ASN A O 1
ATOM 1049 N N . VAL A 1 130 ? -1.180 -9.142 -2.615 1.00 92.12 130 VAL A N 1
ATOM 1050 C CA . VAL A 1 130 ? -2.158 -8.247 -1.969 1.00 92.12 130 VAL A CA 1
ATOM 1051 C C . VAL A 1 130 ? -3.571 -8.657 -2.383 1.00 92.12 130 VAL A C 1
ATOM 1053 O O . VAL A 1 130 ? -4.460 -8.740 -1.536 1.00 92.12 130 VAL A O 1
ATOM 1056 N N . LEU A 1 131 ? -3.767 -8.951 -3.672 1.00 92.38 131 LEU A N 1
ATOM 1057 C CA . LEU A 1 131 ? -5.050 -9.353 -4.242 1.00 92.38 131 LEU A CA 1
ATOM 1058 C C . LEU A 1 131 ? -5.631 -10.589 -3.546 1.00 92.38 131 LEU A C 1
ATOM 1060 O O . LEU A 1 131 ? -6.785 -10.539 -3.136 1.00 92.38 131 LEU A O 1
ATOM 1064 N N . GLU A 1 132 ? -4.830 -11.642 -3.348 1.00 92.06 132 GLU A N 1
ATOM 1065 C CA . GLU A 1 132 ? -5.241 -12.895 -2.687 1.00 92.06 132 GLU A CA 1
ATOM 1066 C C . GLU A 1 132 ? -5.812 -12.689 -1.276 1.00 92.06 132 GLU A C 1
ATOM 1068 O O . GLU A 1 132 ? -6.643 -13.471 -0.810 1.00 92.06 132 GLU A O 1
ATOM 1073 N N . LYS A 1 133 ? -5.365 -11.641 -0.576 1.00 91.31 133 LYS A N 1
ATOM 1074 C CA . LYS A 1 133 ? -5.860 -11.310 0.763 1.00 91.31 133 LYS A CA 1
ATOM 1075 C C . LYS A 1 133 ? -7.090 -10.411 0.710 1.00 91.31 133 LYS A C 1
ATOM 1077 O O . LYS A 1 133 ? -8.041 -10.630 1.455 1.00 91.31 133 LYS A O 1
ATOM 1082 N N . VAL A 1 134 ? -7.085 -9.406 -0.167 1.00 92.06 134 VAL A N 1
ATOM 1083 C CA . VAL A 1 134 ? -8.193 -8.444 -0.287 1.00 92.06 134 VAL A CA 1
ATOM 1084 C C . VAL A 1 134 ? -9.448 -9.105 -0.865 1.00 92.06 134 VAL A C 1
ATOM 1086 O O . VAL A 1 134 ? -10.548 -8.826 -0.388 1.00 92.06 134 VAL A O 1
ATOM 1089 N N . CYS A 1 135 ? -9.304 -10.040 -1.812 1.00 92.94 135 CYS A N 1
ATOM 1090 C CA . CYS A 1 135 ? -10.436 -10.726 -2.447 1.00 92.94 135 CYS A CA 1
ATOM 1091 C C . CYS A 1 135 ? -11.255 -11.606 -1.487 1.00 92.94 135 CYS A C 1
ATOM 1093 O O . CYS A 1 135 ? -12.333 -12.068 -1.841 1.00 92.94 135 CYS A O 1
ATOM 1095 N N . GLN A 1 136 ? -10.763 -11.845 -0.267 1.00 89.69 136 GLN A N 1
ATOM 1096 C CA . GLN A 1 136 ? -11.511 -12.552 0.776 1.00 89.69 136 GLN A CA 1
ATOM 1097 C C . GLN A 1 136 ? -12.617 -11.688 1.401 1.00 89.69 136 GLN A C 1
ATOM 1099 O O . GLN A 1 136 ? -13.499 -12.226 2.067 1.00 89.69 136 GLN A O 1
ATOM 1104 N N . LYS A 1 137 ? -12.550 -10.358 1.244 1.00 87.56 137 LYS A N 1
ATOM 1105 C CA . LYS A 1 137 ? -13.484 -9.403 1.869 1.00 87.56 137 LYS A CA 1
ATOM 1106 C C . LYS A 1 137 ? -14.052 -8.356 0.907 1.00 87.56 137 LYS A C 1
ATOM 1108 O O . LYS A 1 137 ? -14.997 -7.668 1.275 1.00 87.56 137 LYS A O 1
ATOM 1113 N N . GLU A 1 138 ? -13.493 -8.226 -0.294 1.00 90.00 138 GLU A N 1
ATOM 1114 C CA . GLU A 1 138 ? -13.987 -7.344 -1.352 1.00 90.00 138 GLU A CA 1
ATOM 1115 C C . GLU A 1 138 ? -14.100 -8.118 -2.668 1.00 90.00 138 GLU A C 1
ATOM 1117 O O . GLU A 1 138 ? -13.172 -8.815 -3.071 1.00 90.00 138 GLU A O 1
ATOM 1122 N N . GLU A 1 139 ? -15.228 -7.964 -3.356 1.00 90.25 139 GLU A N 1
ATOM 1123 C CA . GLU A 1 139 ? -15.536 -8.696 -4.590 1.00 90.25 139 GLU A CA 1
ATOM 1124 C C . GLU A 1 139 ? -15.364 -7.818 -5.841 1.00 90.25 139 GLU A C 1
ATOM 1126 O O . GLU A 1 139 ? -15.168 -8.323 -6.947 1.00 90.25 139 GLU A O 1
ATOM 1131 N N . LYS A 1 140 ? -15.404 -6.486 -5.697 1.00 92.12 140 LYS A N 1
ATOM 1132 C CA . LYS A 1 140 ? -15.349 -5.530 -6.814 1.00 92.12 140 LYS A CA 1
ATOM 1133 C C . LYS A 1 140 ? -13.911 -5.164 -7.174 1.00 92.12 140 LYS A C 1
ATOM 1135 O O . LYS A 1 140 ? -13.484 -4.022 -6.994 1.00 92.12 140 LYS A O 1
ATOM 1140 N N . ILE A 1 141 ? -13.167 -6.128 -7.709 1.00 93.00 141 ILE A N 1
ATOM 1141 C CA . ILE A 1 141 ? -11.748 -5.959 -8.043 1.00 93.00 141 ILE A CA 1
ATOM 1142 C C . ILE A 1 141 ? -11.501 -6.189 -9.538 1.00 93.00 141 ILE A C 1
ATOM 1144 O O . ILE A 1 141 ? -12.008 -7.140 -10.120 1.00 93.00 141 ILE A O 1
ATOM 1148 N N . LEU A 1 142 ? -10.683 -5.327 -10.152 1.00 93.56 142 LEU A N 1
ATOM 1149 C CA . LEU A 1 142 ? -10.192 -5.474 -11.526 1.00 93.56 142 LEU A CA 1
ATOM 1150 C C . LEU A 1 142 ? -8.661 -5.574 -11.519 1.00 93.56 142 LEU A C 1
ATOM 1152 O O . LEU A 1 142 ? -7.980 -4.643 -11.079 1.00 93.56 142 LEU A O 1
ATOM 1156 N N . ARG A 1 143 ? -8.109 -6.677 -12.042 1.00 90.94 143 ARG A N 1
ATOM 1157 C CA . ARG A 1 143 ? -6.658 -6.910 -12.135 1.00 90.94 143 ARG A CA 1
ATOM 1158 C C . ARG A 1 143 ? -6.172 -6.698 -13.568 1.00 90.94 143 ARG A C 1
ATOM 1160 O O . ARG A 1 143 ? -6.410 -7.515 -14.443 1.00 90.94 143 ARG A O 1
ATOM 1167 N N . ILE A 1 144 ? -5.414 -5.624 -13.795 1.00 88.94 144 ILE A N 1
ATOM 1168 C CA . ILE A 1 144 ? -4.861 -5.294 -15.120 1.00 88.94 144 ILE A CA 1
ATOM 1169 C C . ILE A 1 144 ? -3.405 -5.765 -15.219 1.00 88.94 144 ILE A C 1
ATOM 1171 O O . ILE A 1 144 ? -2.558 -5.287 -14.464 1.00 88.94 144 ILE A O 1
ATOM 1175 N N . GLY A 1 145 ? -3.090 -6.666 -16.152 1.00 80.44 145 GLY A N 1
ATOM 1176 C CA . GLY A 1 145 ? -1.721 -7.100 -16.459 1.00 80.44 145 GLY A CA 1
ATOM 1177 C C . GLY A 1 145 ? -1.671 -8.419 -17.236 1.00 80.44 145 GLY A C 1
ATOM 1178 O O . GLY A 1 145 ? -2.629 -9.183 -17.222 1.00 80.44 145 GLY A O 1
ATOM 1179 N 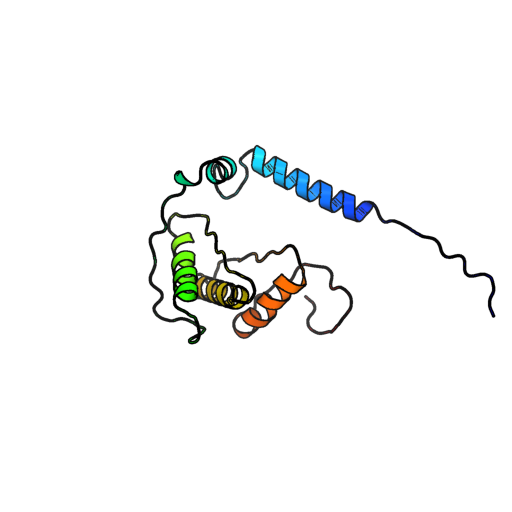N . ASN A 1 146 ? -0.549 -8.703 -17.901 1.00 70.44 146 ASN A N 1
ATOM 1180 C CA . ASN A 1 146 ? -0.349 -9.993 -18.567 1.00 70.44 146 ASN A CA 1
ATOM 1181 C C . ASN A 1 146 ? 0.053 -11.046 -17.528 1.00 70.44 146 ASN A C 1
ATOM 1183 O O . ASN A 1 146 ? 1.086 -10.897 -16.869 1.00 70.44 146 ASN A O 1
ATOM 1187 N N . ARG A 1 147 ? -0.736 -12.120 -17.397 1.00 54.59 147 ARG A N 1
ATOM 1188 C CA . ARG A 1 147 ? -0.304 -13.315 -16.662 1.00 54.59 147 ARG A CA 1
ATOM 1189 C C . ARG A 1 147 ? 0.878 -13.929 -17.419 1.00 54.59 147 ARG A C 1
ATOM 1191 O O . ARG A 1 147 ? 0.744 -14.302 -18.581 1.00 54.59 147 ARG A O 1
ATOM 1198 N N . SER A 1 148 ? 2.033 -14.057 -16.773 1.00 48.50 148 SER A N 1
ATOM 1199 C CA . SER A 1 148 ? 3.015 -15.066 -17.173 1.00 48.50 148 SER A CA 1
ATOM 1200 C C . SER A 1 148 ? 2.362 -16.424 -16.927 1.00 48.50 148 SER A C 1
ATOM 1202 O O . SER A 1 148 ? 2.003 -16.726 -15.793 1.00 48.50 148 SER A O 1
ATOM 1204 N N . SER A 1 149 ? 2.122 -17.179 -17.996 1.00 43.62 149 SER A N 1
ATOM 1205 C CA . SER A 1 149 ? 1.412 -18.458 -18.036 1.00 43.62 149 SER A CA 1
ATOM 1206 C C . SER A 1 149 ? 1.666 -19.329 -16.800 1.00 43.62 149 SER A C 1
ATOM 1208 O O . SER A 1 149 ? 2.780 -19.810 -16.603 1.00 43.62 149 SER A O 1
ATOM 1210 N N . GLY A 1 150 ? 0.634 -19.565 -15.987 1.00 39.91 150 GLY A N 1
ATOM 1211 C CA . GLY A 1 150 ? 0.740 -20.473 -14.851 1.00 39.91 150 GLY A CA 1
ATOM 1212 C C . GLY A 1 150 ? -0.349 -20.272 -13.809 1.00 39.91 150 GLY A C 1
ATOM 1213 O O . GLY A 1 150 ? -0.219 -19.422 -12.943 1.00 39.91 150 GLY A O 1
ATOM 1214 N N . ILE A 1 151 ? -1.342 -21.162 -13.861 1.00 38.06 151 ILE A N 1
ATOM 1215 C CA . ILE A 1 151 ? -2.389 -21.423 -12.861 1.00 38.06 151 ILE A CA 1
ATOM 1216 C C . ILE A 1 151 ? -3.647 -20.551 -13.024 1.00 38.06 151 ILE A C 1
ATOM 1218 O O . ILE A 1 151 ? -3.628 -19.321 -13.073 1.00 38.06 151 ILE A O 1
ATOM 1222 N N . GLY A 1 152 ? -4.746 -21.272 -13.250 1.00 41.28 152 GLY A N 1
ATOM 1223 C CA . GLY A 1 152 ? -6.012 -20.782 -13.770 1.00 41.28 152 GLY A CA 1
ATOM 1224 C C . GLY A 1 152 ? -6.923 -20.118 -12.747 1.00 41.28 152 GLY A C 1
ATOM 1225 O O . GLY A 1 152 ? -6.652 -20.085 -11.551 1.00 41.28 152 GLY A O 1
ATOM 1226 N N . GLY A 1 153 ? -8.044 -19.636 -13.276 1.00 42.38 153 GLY A N 1
ATOM 1227 C CA . GLY A 1 153 ? -9.202 -19.193 -12.514 1.00 42.38 153 GLY A CA 1
ATOM 1228 C C . GLY A 1 153 ? -9.360 -17.681 -12.520 1.00 42.38 153 GLY A C 1
ATOM 1229 O O . GLY A 1 153 ? -8.495 -16.962 -12.028 1.00 42.38 153 GLY A O 1
ATOM 1230 N N . TYR A 1 154 ? -10.503 -17.256 -13.053 1.00 37.25 154 TYR A N 1
ATOM 1231 C CA . TYR A 1 154 ? -11.080 -15.911 -13.041 1.00 37.25 154 TYR A CA 1
ATOM 1232 C C . TYR A 1 154 ? -10.450 -14.901 -14.010 1.00 37.25 154 TYR A C 1
ATOM 1234 O O . TYR A 1 154 ? -9.529 -14.152 -13.680 1.00 37.25 154 TYR A O 1
ATOM 1242 N N . ASP A 1 155 ? -11.010 -14.923 -15.223 1.00 38.47 155 ASP A N 1
ATOM 1243 C CA . ASP A 1 155 ? -10.973 -13.854 -16.219 1.00 38.47 155 ASP A CA 1
ATOM 1244 C C . ASP A 1 155 ? -12.135 -12.882 -15.959 1.00 38.47 155 ASP A C 1
ATOM 1246 O O . ASP A 1 155 ? -13.284 -13.327 -15.954 1.00 38.47 155 ASP A O 1
ATOM 1250 N N . VAL A 1 156 ? -11.832 -11.586 -15.788 1.00 34.94 156 VAL A N 1
ATOM 1251 C CA . VAL A 1 156 ? -12.556 -10.441 -16.385 1.00 34.94 156 VAL A CA 1
ATOM 1252 C C . VAL A 1 156 ? -11.595 -9.260 -16.526 1.00 34.94 156 VAL A C 1
ATOM 1254 O O . VAL A 1 156 ? -10.858 -8.986 -15.550 1.00 34.94 156 VAL A O 1
#

Foldseek 3Di:
DDPDDDDDDDDDCPVVVVVVVVVVVVVVCVVVQVDPDGPVVVCVVPVVPFDDFDFDDDPDFPDPPDDPLLNVLLRSLVSCVPGGVDDDDDDDPPNCVLVSVLRNVVVCCVVPVPDDDDDDDPDPVSVVSNVVSNCVPDVPDDDDDDDPDDDDDDDD

Mean predicted aligned error: 8.75 Å

Organism: NCBI:txid29522

pLDDT: mean 84.0, std 14.05, range [34.94, 96.5]

Secondary structure (DSSP, 8-state):
------------HHHHHHHHHHHHHHHHHHHTT-SSSTTHHHHHH-GGGSPPP-----S--S-TT--HHHHHHHHHHHTTTTT---------TTS-HHHHHHHHHHHHHHH-TT--PPP--SSHHHHHHHHHHHTTT-------S---S-------

InterPro domains:
  IPR027417 P-loop containing nucleoside triphosphate hydrolase [G3DSA:3.40.50.300] (2-151)
  IPR027417 P-loop containing nucleoside triphosphate hydrolase [SSF52540] (5-141)
  IPR041677 DNA2/NAM7 helicase, helicase domain [PF13086] (66-148)
  IPR045055 DNA2/NAM7-like helicase [PTHR10887] (24-148)

Sequence (156 aa):
MDKNKIYQISYDFQVEEILWNKKNKALEELKNGNAQIPNIMRKINEPKELQPNTLIEIEKFFDEMLDENQKEAVIKTMSLDNGSKILLIQGPPGTGKTTTITEMLLQLLDRHRHWKILVASQSNQAVDNVLEKVCQKEEKILRIGNRSSGIGGYDV